Protein AF-A0A076KXW7-F1 (afdb_monomer_lite)

Foldseek 3Di:
DQKDWDFDQQRKIFIARNVVVVVVVVPPPDDDDDDDDPDPDDPPDDPPPDDDPGPDMDDDDRGGWDDWDDDPFWIWTDDDVRDIDIDGRVCVVVVVVVVVVVVVVVVVVVVVVVVVVVVVVVPDDDDDPPPPPPDPPDDD

InterPro domains:
  IPR015943 WD40/YVTN repeat-like-containing domain superfamily [G3DSA:2.130.10.10] (1-127)
  IPR036322 WD40-repeat-containing domain superfamily [SSF50978] (3-90)

pLDDT: mean 71.23, std 20.47, range [31.62, 96.19]

Radius of gyration: 29.17 Å; chains: 1; bounding box: 44×39×100 Å

Sequence (140 aa):
DPWLVSASGDGKLAMMDVRKLLKSSSTAKCDRVIENSFQWQHPTLATLENVEPPQRMLHGFFKNLYSVDIGAERIVCGGEEGIVRIWDFTQALEVERRVQASRNIRLENRLRRKKGQGAIGNKGKQVNPCSIVAKNCEAD

Organism: NCBI:txid1358839

Secondary structure (DSSP, 8-state):
--EEEEE-TTS-EEEEEHHHHHHHHHT--------S--------SSSTT--PPPSEEE---SS-EEEEEE-SSEEEEEETTS-EEEEE-TTHHHHHHHHHHHHHHHHHHHHHHHHHHHHHHTS-----TTSSSSSSSS--

Structure (mmCIF, N/CA/C/O backbone):
data_AF-A0A076KXW7-F1
#
_entry.id   AF-A0A076KXW7-F1
#
loop_
_atom_site.group_PDB
_atom_site.id
_atom_site.type_symbol
_atom_site.label_atom_id
_atom_site.label_alt_id
_atom_site.label_comp_id
_atom_site.label_asym_id
_atom_site.label_entity_id
_atom_site.label_seq_id
_atom_site.pdbx_PDB_ins_code
_atom_site.Cartn_x
_atom_site.Cartn_y
_atom_site.Cartn_z
_atom_site.occupancy
_atom_site.B_iso_or_equiv
_atom_site.auth_seq_id
_atom_site.auth_comp_id
_atom_site.auth_asym_id
_atom_site.auth_atom_id
_atom_site.pdbx_PDB_model_num
ATOM 1 N N . ASP A 1 1 ? -14.784 -2.696 -11.163 1.00 63.66 1 ASP A N 1
ATOM 2 C CA . ASP A 1 1 ? -14.319 -2.471 -9.778 1.00 63.66 1 ASP A CA 1
ATOM 3 C C . ASP A 1 1 ? -14.215 -0.986 -9.455 1.00 63.66 1 ASP A C 1
ATOM 5 O O . ASP A 1 1 ? -13.739 -0.241 -10.299 1.00 63.66 1 ASP A O 1
ATOM 9 N N . PRO A 1 2 ? -14.700 -0.519 -8.289 1.00 82.31 2 PRO A N 1
ATOM 10 C CA . PRO A 1 2 ? -14.815 0.907 -7.959 1.00 82.31 2 PRO A CA 1
ATOM 11 C C . PRO A 1 2 ? -13.548 1.507 -7.322 1.00 82.31 2 PRO A C 1
ATOM 13 O O . PRO A 1 2 ? -13.634 2.506 -6.613 1.00 82.31 2 PRO A O 1
ATOM 16 N N . TRP A 1 3 ? -12.383 0.896 -7.524 1.00 85.31 3 TRP A N 1
ATOM 17 C CA . TRP A 1 3 ? -11.127 1.332 -6.918 1.00 85.31 3 TRP A CA 1
ATOM 18 C C . TRP A 1 3 ? -10.266 2.069 -7.936 1.00 85.31 3 TRP A C 1
ATOM 20 O O . TRP A 1 3 ? -10.063 1.587 -9.046 1.00 85.31 3 TRP A O 1
ATOM 30 N N . LEU A 1 4 ? -9.748 3.226 -7.537 1.00 84.81 4 LEU A N 1
ATOM 31 C CA . LEU A 1 4 ? -8.765 3.998 -8.284 1.00 84.81 4 LEU A CA 1
ATOM 32 C C . LEU A 1 4 ? -7.430 3.943 -7.544 1.00 84.81 4 LEU A C 1
ATOM 34 O O . LEU A 1 4 ? -7.378 4.164 -6.330 1.00 84.81 4 LEU A O 1
ATOM 38 N N . VAL A 1 5 ? -6.359 3.681 -8.289 1.00 87.56 5 VAL A N 1
ATOM 39 C CA . VAL A 1 5 ? -4.983 3.782 -7.803 1.00 87.56 5 VAL A CA 1
ATOM 40 C C . VAL A 1 5 ? -4.257 4.823 -8.639 1.00 87.56 5 VAL A C 1
ATOM 42 O O . VAL A 1 5 ? -4.282 4.757 -9.865 1.00 87.56 5 VAL A O 1
ATOM 45 N N . SER A 1 6 ? -3.615 5.781 -7.979 1.00 86.00 6 SER A N 1
ATOM 46 C CA . SER A 1 6 ? -2.744 6.756 -8.630 1.00 86.00 6 SER A CA 1
ATOM 47 C C . SER A 1 6 ? -1.335 6.677 -8.060 1.00 86.00 6 SER A C 1
ATOM 49 O O . SER A 1 6 ? -1.135 6.500 -6.856 1.00 86.00 6 SER A O 1
ATOM 51 N N . ALA A 1 7 ? -0.357 6.800 -8.951 1.00 85.31 7 ALA A N 1
ATOM 52 C CA . ALA A 1 7 ? 1.052 6.919 -8.617 1.00 85.31 7 ALA A CA 1
ATOM 53 C C . ALA A 1 7 ? 1.499 8.362 -8.853 1.00 85.31 7 ALA A C 1
ATOM 55 O O . ALA A 1 7 ? 1.080 9.001 -9.819 1.00 85.31 7 ALA A O 1
ATOM 56 N N . SER A 1 8 ? 2.344 8.866 -7.965 1.00 79.69 8 SER A N 1
ATOM 57 C CA . SER A 1 8 ? 2.894 10.211 -8.040 1.00 79.69 8 SER A CA 1
ATOM 58 C C . SER A 1 8 ? 4.410 10.160 -8.215 1.00 79.69 8 SER A C 1
ATOM 60 O O . SER A 1 8 ? 5.087 9.236 -7.752 1.00 79.69 8 SER A O 1
ATOM 62 N N . GLY A 1 9 ? 4.950 11.178 -8.889 1.00 76.56 9 GLY A N 1
ATOM 63 C CA . GLY A 1 9 ? 6.388 11.338 -9.098 1.00 76.56 9 GLY A CA 1
ATOM 64 C C . GLY A 1 9 ? 7.175 11.482 -7.795 1.00 76.56 9 GLY A C 1
ATOM 65 O O . GLY A 1 9 ? 8.364 11.235 -7.791 1.00 76.56 9 GLY A O 1
ATOM 66 N N . ASP A 1 10 ? 6.535 11.790 -6.667 1.00 78.81 10 ASP A N 1
ATOM 67 C CA . ASP A 1 10 ? 7.178 11.815 -5.344 1.00 78.81 10 ASP A CA 1
ATOM 68 C C . ASP A 1 10 ? 7.307 10.427 -4.680 1.00 78.81 10 ASP A C 1
ATOM 70 O O . ASP A 1 10 ? 7.634 10.334 -3.497 1.00 78.81 10 ASP A O 1
ATOM 74 N N . GLY A 1 11 ? 7.019 9.347 -5.413 1.00 79.19 11 GLY A N 1
ATOM 75 C CA . GLY A 1 11 ? 7.102 7.976 -4.907 1.00 79.19 11 GLY A CA 1
ATOM 76 C C . GLY A 1 11 ? 5.899 7.546 -4.067 1.00 79.19 11 GLY A C 1
ATOM 77 O O . GLY A 1 11 ? 5.896 6.456 -3.490 1.00 79.19 11 GLY A O 1
ATOM 78 N N . LYS A 1 12 ? 4.851 8.375 -3.987 1.00 83.75 12 LYS A N 1
ATOM 79 C CA . LYS A 1 12 ? 3.628 8.037 -3.255 1.00 83.75 12 LYS A CA 1
ATOM 80 C C . LYS A 1 12 ? 2.617 7.323 -4.143 1.00 83.75 12 LYS A C 1
ATOM 82 O O . LYS A 1 12 ? 2.433 7.655 -5.314 1.00 83.75 12 LYS A O 1
ATOM 87 N N . LEU A 1 13 ? 1.914 6.374 -3.533 1.00 87.50 13 LEU A N 1
ATOM 88 C CA . LEU A 1 13 ? 0.762 5.688 -4.108 1.00 87.50 13 LEU A CA 1
ATOM 89 C C . LEU A 1 13 ? -0.478 5.975 -3.272 1.00 87.50 13 LEU A C 1
ATOM 91 O O . LEU A 1 13 ? -0.466 5.799 -2.051 1.00 87.50 13 LEU A O 1
ATOM 95 N N . ALA A 1 14 ? -1.550 6.387 -3.938 1.00 87.44 14 ALA A N 1
ATOM 96 C CA . ALA A 1 14 ? -2.834 6.665 -3.318 1.00 87.44 14 ALA A CA 1
ATOM 97 C C . ALA A 1 14 ? -3.903 5.702 -3.840 1.00 87.44 14 ALA A C 1
ATOM 99 O O . ALA A 1 14 ? -3.993 5.449 -5.040 1.00 87.44 14 ALA A O 1
ATOM 100 N N . MET A 1 15 ? -4.725 5.184 -2.926 1.00 87.75 15 MET A N 1
ATOM 101 C CA . MET A 1 15 ? -5.862 4.317 -3.235 1.00 87.75 15 MET A CA 1
ATOM 102 C C . MET A 1 15 ? -7.164 4.967 -2.768 1.00 87.75 15 MET A C 1
ATOM 104 O O . MET A 1 15 ? -7.265 5.457 -1.636 1.00 87.75 15 MET A O 1
ATOM 108 N N . MET A 1 16 ? -8.162 4.972 -3.650 1.00 85.88 16 MET A N 1
ATOM 109 C CA . MET A 1 16 ? -9.432 5.675 -3.467 1.00 85.88 16 MET A CA 1
ATOM 110 C C . MET A 1 16 ? -10.604 4.794 -3.923 1.00 85.88 16 MET A C 1
ATOM 112 O O . MET A 1 16 ? -10.530 4.154 -4.968 1.00 85.88 16 MET A O 1
ATOM 116 N N . ASP A 1 17 ? -11.704 4.775 -3.163 1.00 86.38 17 ASP A N 1
ATOM 117 C CA . ASP A 1 17 ? -12.980 4.202 -3.623 1.00 86.38 17 ASP A CA 1
ATOM 118 C C . ASP A 1 17 ? -13.769 5.290 -4.359 1.00 86.38 17 ASP A C 1
ATOM 120 O O . ASP A 1 17 ? -14.255 6.243 -3.742 1.00 86.38 17 ASP A O 1
ATOM 124 N N . VAL A 1 18 ? -13.918 5.131 -5.674 1.00 82.25 18 VAL A N 1
ATOM 125 C CA . VAL A 1 18 ? -14.587 6.077 -6.580 1.00 82.25 18 VAL A CA 1
ATOM 126 C C . VAL A 1 18 ? -16.037 6.322 -6.158 1.00 82.25 18 VAL A C 1
ATOM 128 O O . VAL A 1 18 ? -16.571 7.412 -6.349 1.00 82.25 18 VAL A O 1
ATOM 131 N N . ARG A 1 19 ? -16.691 5.355 -5.503 1.00 83.25 19 ARG A N 1
ATOM 132 C CA . ARG A 1 19 ? -18.074 5.527 -5.029 1.00 83.25 19 ARG A CA 1
ATOM 133 C C . ARG A 1 19 ? -18.182 6.569 -3.925 1.00 83.25 19 ARG A C 1
ATOM 135 O O . ARG A 1 19 ? -19.237 7.183 -3.799 1.00 83.25 19 ARG A O 1
ATOM 142 N N . LYS A 1 20 ? -17.141 6.753 -3.105 1.00 75.81 20 LYS A N 1
ATOM 143 C CA . LYS A 1 20 ? -17.154 7.792 -2.062 1.00 75.81 20 LYS A CA 1
ATOM 144 C C . LYS A 1 20 ? -17.041 9.184 -2.683 1.00 75.81 20 LYS A C 1
ATOM 146 O O . LYS A 1 20 ? -17.815 10.062 -2.314 1.00 75.81 20 LYS A O 1
ATOM 151 N N . LEU A 1 21 ? -16.241 9.301 -3.743 1.00 70.00 21 LEU A N 1
ATOM 152 C CA . LEU A 1 21 ? -16.109 10.523 -4.533 1.00 70.00 21 LEU A CA 1
ATOM 153 C C . LEU A 1 21 ? -17.405 10.899 -5.279 1.00 70.00 21 LEU A C 1
ATOM 155 O O . LEU A 1 21 ? -17.783 12.063 -5.323 1.00 70.00 21 LEU A O 1
ATOM 159 N N . LEU A 1 22 ? -18.131 9.921 -5.829 1.00 73.12 22 LEU A N 1
ATOM 160 C CA . LEU A 1 22 ? -19.404 10.179 -6.526 1.00 73.12 22 LEU A CA 1
ATOM 161 C C . LEU A 1 22 ? -20.564 10.505 -5.568 1.00 73.12 22 LEU A C 1
ATOM 163 O O . LEU A 1 22 ? -21.528 11.170 -5.943 1.00 73.12 22 LEU A O 1
ATOM 167 N N . LYS A 1 23 ? -20.497 10.038 -4.316 1.00 67.00 23 LYS A N 1
ATOM 168 C CA . LYS A 1 23 ? -21.507 10.360 -3.299 1.00 67.00 23 LYS A CA 1
ATOM 169 C C . LYS A 1 23 ? -21.364 11.793 -2.798 1.00 67.00 23 LYS A C 1
ATOM 171 O O . LYS A 1 23 ? -22.389 12.451 -2.626 1.00 67.00 23 LYS A O 1
ATOM 176 N N . SER A 1 24 ? -20.136 12.287 -2.625 1.00 57.53 24 SER A N 1
ATOM 177 C CA . SER A 1 24 ? -19.889 13.666 -2.188 1.00 57.53 24 SER A CA 1
ATOM 178 C C . SER A 1 24 ? -20.328 14.700 -3.233 1.00 57.53 24 SER A C 1
ATOM 180 O O . SER A 1 24 ? -20.842 15.753 -2.855 1.00 57.53 24 SER A O 1
ATOM 182 N N . SER A 1 25 ? -20.252 14.378 -4.532 1.00 55.50 25 SER A N 1
ATOM 183 C CA . SER A 1 25 ? -20.751 15.261 -5.599 1.00 55.50 25 SER A CA 1
ATOM 184 C C . SER A 1 25 ? -22.283 15.316 -5.691 1.00 55.50 25 SER A C 1
ATOM 186 O O . SER A 1 25 ? -22.829 16.334 -6.100 1.00 55.50 25 SER A O 1
ATOM 188 N N . SER A 1 26 ? -22.998 14.255 -5.293 1.00 52.84 26 SER A N 1
ATOM 189 C CA . SER A 1 26 ? -24.470 14.180 -5.401 1.00 52.84 26 SER A CA 1
ATOM 190 C C . SER A 1 26 ? -25.230 14.968 -4.326 1.00 52.84 26 SER A C 1
ATOM 192 O O . SER A 1 26 ? -26.393 15.322 -4.511 1.00 52.84 26 SER A O 1
ATOM 194 N N . THR A 1 27 ? -24.578 15.270 -3.202 1.00 47.91 27 THR A N 1
ATOM 195 C CA . THR A 1 27 ? -25.138 16.111 -2.133 1.00 47.91 27 THR A CA 1
ATOM 196 C C . THR A 1 27 ? -24.888 17.604 -2.346 1.00 47.91 27 THR A C 1
ATOM 198 O O . THR A 1 27 ? -25.436 18.421 -1.606 1.00 47.91 27 THR A O 1
ATOM 201 N N . ALA A 1 28 ? -24.119 17.982 -3.371 1.00 49.31 28 ALA A N 1
ATOM 202 C CA . ALA A 1 28 ? -23.981 19.370 -3.789 1.00 49.31 28 ALA A CA 1
ATOM 203 C C . ALA A 1 28 ? -25.206 19.775 -4.628 1.00 49.31 28 ALA A C 1
ATOM 205 O O . ALA A 1 28 ? -25.188 19.741 -5.856 1.00 49.31 28 ALA A O 1
ATOM 206 N N . LYS A 1 29 ? -26.306 20.150 -3.959 1.00 44.16 29 LYS A N 1
ATOM 207 C CA . LYS A 1 29 ? -27.380 20.922 -4.598 1.00 44.16 29 LYS A CA 1
ATOM 208 C C . LYS A 1 29 ? -26.827 22.294 -4.980 1.00 44.16 29 LYS A C 1
ATOM 210 O O . LYS A 1 29 ? -26.896 23.234 -4.195 1.00 44.16 29 LYS A O 1
ATOM 215 N N . CYS A 1 30 ? -26.302 22.392 -6.191 1.00 36.38 30 CYS A N 1
ATOM 216 C CA . CYS A 1 30 ? -26.075 23.653 -6.874 1.00 36.38 30 CYS A CA 1
ATOM 217 C C . CYS A 1 30 ? -26.991 23.660 -8.095 1.00 36.38 30 CYS A C 1
ATOM 219 O O . CYS A 1 30 ? -26.745 22.979 -9.086 1.00 36.38 30 CYS A O 1
ATOM 221 N N . ASP A 1 31 ? -28.081 24.400 -7.957 1.00 39.50 31 ASP A N 1
ATOM 222 C CA . ASP A 1 31 ? -29.042 24.741 -8.993 1.00 39.50 31 ASP A CA 1
ATOM 223 C C . ASP A 1 31 ? -28.342 25.514 -10.119 1.00 39.50 31 ASP A C 1
ATOM 225 O O . ASP A 1 31 ? -28.126 26.719 -9.999 1.00 39.50 31 ASP A O 1
ATOM 229 N N . ARG A 1 32 ? -27.910 24.827 -11.184 1.00 39.47 32 ARG A N 1
ATOM 230 C CA . ARG A 1 32 ? -27.557 25.463 -12.460 1.00 39.47 32 ARG A CA 1
ATOM 231 C C . ARG A 1 32 ? -27.955 24.573 -13.627 1.00 39.47 32 ARG A C 1
ATOM 233 O O . ARG A 1 32 ? -27.340 23.545 -13.896 1.00 39.47 32 ARG A O 1
ATOM 240 N N . VAL A 1 33 ? -28.998 25.030 -14.312 1.00 42.78 33 VAL A N 1
ATOM 241 C CA . VAL A 1 33 ? -29.366 24.679 -15.684 1.00 42.78 33 VAL A CA 1
ATOM 242 C C . VAL A 1 33 ? -28.113 24.706 -16.562 1.00 42.78 33 VAL A C 1
ATOM 244 O O . VAL A 1 33 ? -27.437 25.730 -16.637 1.00 42.78 33 VAL A O 1
ATOM 247 N N . ILE A 1 34 ? -27.808 23.591 -17.224 1.00 42.56 34 ILE A N 1
ATOM 248 C CA . ILE A 1 34 ? -26.836 23.551 -18.318 1.00 42.56 34 ILE A CA 1
ATOM 249 C C . ILE A 1 34 ? -27.587 23.059 -19.549 1.00 42.56 34 ILE A C 1
ATOM 251 O O . ILE A 1 34 ? -27.893 21.875 -19.682 1.00 42.56 34 ILE A O 1
ATOM 255 N N . GLU A 1 35 ? -27.920 24.006 -20.426 1.00 35.84 35 GLU A N 1
ATOM 256 C CA . GLU A 1 35 ? -28.263 23.714 -21.811 1.00 35.84 35 GLU A CA 1
ATOM 257 C C . GLU A 1 35 ? -27.057 23.091 -22.524 1.00 35.84 35 GLU A C 1
ATOM 259 O O . GLU A 1 35 ? -25.900 23.450 -22.291 1.00 35.84 35 GLU A O 1
ATOM 264 N N . ASN A 1 36 ? -27.365 22.131 -23.395 1.00 39.75 36 ASN A N 1
ATOM 265 C CA . ASN A 1 36 ? -26.438 21.365 -24.216 1.00 39.75 36 ASN A CA 1
ATOM 266 C C . ASN A 1 36 ? -25.336 22.222 -24.855 1.00 39.75 36 ASN A C 1
ATOM 268 O O . ASN A 1 36 ? -25.578 22.950 -25.814 1.00 39.75 36 ASN A O 1
ATOM 272 N N . SER A 1 37 ? -24.091 22.005 -24.438 1.00 34.97 37 SER A N 1
ATOM 273 C CA . SER A 1 37 ? -22.943 22.105 -25.340 1.00 34.97 37 SER A CA 1
ATOM 274 C C . SER A 1 37 ? -21.782 21.273 -24.799 1.00 34.97 37 SER A C 1
ATOM 276 O O . SER A 1 37 ? -21.342 21.421 -23.662 1.00 34.97 37 SER A O 1
ATOM 278 N N . PHE A 1 38 ? -21.310 20.345 -25.632 1.00 40.09 38 PHE A N 1
ATOM 279 C CA . PHE A 1 38 ? -20.111 19.544 -25.412 1.00 40.09 38 PHE A CA 1
ATOM 280 C C . PHE A 1 38 ? -18.877 20.449 -25.451 1.00 40.09 38 PHE A C 1
ATOM 282 O O . PHE A 1 38 ? -18.175 20.523 -26.457 1.00 40.09 38 PHE A O 1
ATOM 289 N N . GLN A 1 39 ? -18.610 21.150 -24.357 1.00 31.97 39 GLN A N 1
ATOM 290 C CA . GLN A 1 39 ? -17.379 21.896 -24.186 1.00 31.97 39 GLN A CA 1
ATOM 291 C C . GLN A 1 39 ? -16.832 21.597 -22.799 1.00 31.97 39 GLN A C 1
ATOM 293 O O . GLN A 1 39 ? -17.366 22.044 -21.787 1.00 31.97 39 GLN A O 1
ATOM 298 N N . TRP A 1 40 ? -15.770 20.794 -22.765 1.00 36.62 40 TRP A N 1
ATOM 299 C CA . TRP A 1 40 ? -14.958 20.554 -21.580 1.00 36.62 40 TRP A CA 1
ATOM 300 C C . TRP A 1 40 ? -14.314 21.879 -21.155 1.00 36.62 40 TRP A C 1
ATOM 302 O O . TRP A 1 40 ? -13.190 22.196 -21.535 1.00 36.62 40 TRP A O 1
ATOM 312 N N . GLN A 1 41 ? -15.063 22.701 -20.423 1.00 31.98 41 GLN A N 1
ATOM 313 C CA . GLN A 1 41 ? -14.539 23.895 -19.784 1.00 31.98 41 GLN A CA 1
ATOM 314 C C . GLN A 1 41 ? -13.766 23.462 -18.540 1.00 31.98 41 GLN A C 1
ATOM 316 O O . GLN A 1 41 ? -14.247 22.694 -17.707 1.00 31.98 41 GLN A O 1
ATOM 321 N N . HIS A 1 42 ? -12.524 23.926 -18.476 1.00 31.62 42 HIS A N 1
ATOM 322 C CA . HIS A 1 42 ? -11.562 23.646 -17.424 1.00 31.62 42 HIS A CA 1
ATOM 323 C C . HIS A 1 42 ? -12.169 23.862 -16.023 1.00 31.62 42 HIS A C 1
ATOM 325 O O . HIS A 1 42 ? -12.590 24.979 -15.718 1.00 31.62 42 HIS A O 1
ATOM 331 N N . PRO A 1 43 ? -12.142 22.858 -15.123 1.00 40.25 43 PRO A N 1
ATOM 332 C CA . PRO A 1 43 ? -12.492 23.029 -13.716 1.00 40.25 43 PRO A CA 1
ATOM 333 C C . PRO A 1 43 ? -11.303 23.648 -12.968 1.00 40.25 43 PRO A C 1
ATOM 335 O O . PRO A 1 43 ? -10.798 23.118 -11.983 1.00 40.25 43 PRO A O 1
ATOM 338 N N . THR A 1 44 ? -10.780 24.759 -13.470 1.00 41.81 44 THR A N 1
ATOM 339 C CA . THR A 1 44 ? -9.741 25.523 -12.791 1.00 41.81 44 THR A CA 1
ATOM 340 C C . THR A 1 44 ? -10.438 26.536 -11.897 1.00 41.81 44 THR A C 1
ATOM 342 O O . THR A 1 44 ? -11.025 27.481 -12.412 1.00 41.81 44 THR A O 1
ATOM 345 N N . LEU A 1 45 ? -10.339 26.325 -10.578 1.00 38.25 45 LEU A N 1
ATOM 346 C CA . LEU A 1 45 ? -10.454 27.304 -9.474 1.00 38.25 45 LEU A CA 1
ATOM 347 C C . LEU A 1 45 ? -11.562 27.076 -8.427 1.00 38.25 45 LEU A C 1
ATOM 349 O O . LEU A 1 45 ? -11.482 27.697 -7.375 1.00 38.25 45 LEU A O 1
ATOM 353 N N . ALA A 1 46 ? -12.524 26.164 -8.610 1.00 39.28 46 ALA A N 1
ATOM 354 C CA . ALA A 1 46 ? -13.611 25.977 -7.625 1.00 39.28 46 ALA A CA 1
ATOM 355 C C . ALA A 1 46 ? -13.482 24.743 -6.703 1.00 39.28 46 ALA A C 1
ATOM 357 O O . ALA A 1 46 ? -14.316 24.557 -5.822 1.00 39.28 46 ALA A O 1
ATOM 358 N N . THR A 1 47 ? -12.477 23.879 -6.887 1.00 45.16 47 THR A N 1
ATOM 359 C CA . THR A 1 47 ? -12.493 22.517 -6.298 1.00 45.16 47 THR A CA 1
ATOM 360 C C . THR A 1 47 ? -11.336 22.184 -5.354 1.00 45.16 47 THR A C 1
ATOM 362 O O . THR A 1 47 ? -11.283 21.069 -4.842 1.00 45.16 47 THR A O 1
ATOM 365 N N . LEU A 1 48 ? -10.411 23.113 -5.090 1.00 46.03 48 LEU A N 1
ATOM 366 C CA . LEU A 1 48 ? -9.208 22.816 -4.296 1.00 46.03 48 LEU A CA 1
ATOM 367 C C . LEU A 1 48 ? -9.453 22.674 -2.783 1.00 46.03 48 LEU A C 1
ATOM 369 O O . LEU A 1 48 ? -8.626 22.074 -2.106 1.00 46.03 48 LEU A O 1
ATOM 373 N N . GLU A 1 49 ? -10.574 23.164 -2.244 1.00 46.69 49 GLU A N 1
ATOM 374 C CA . GLU A 1 49 ? -10.795 23.191 -0.785 1.00 46.69 49 GLU A CA 1
ATOM 375 C C . GLU A 1 49 ? -11.562 21.984 -0.215 1.00 46.69 49 GLU A C 1
ATOM 377 O O . GLU A 1 49 ? -11.615 21.817 0.999 1.00 46.69 49 GLU A O 1
ATOM 382 N N . ASN A 1 50 ? -12.118 21.103 -1.053 1.00 50.94 50 ASN A N 1
ATOM 383 C CA . ASN A 1 50 ? -12.922 19.951 -0.606 1.00 50.94 50 ASN A CA 1
ATOM 384 C C . ASN A 1 50 ? -12.501 18.634 -1.276 1.00 50.94 50 ASN A C 1
ATOM 386 O O . ASN A 1 50 ? -13.330 17.804 -1.652 1.00 50.94 50 ASN A O 1
ATOM 390 N N . VAL A 1 51 ? -11.195 18.433 -1.453 1.00 57.47 51 VAL A N 1
ATOM 391 C CA . VAL A 1 51 ? -10.677 17.163 -1.973 1.00 57.47 51 VAL A CA 1
ATOM 392 C C . VAL A 1 51 ? -10.680 16.131 -0.841 1.00 57.47 51 VAL A C 1
ATOM 394 O O . VAL A 1 51 ? -9.959 16.285 0.145 1.00 57.47 51 VAL A O 1
ATOM 397 N N . GLU A 1 52 ? -11.504 15.081 -0.967 1.00 61.81 52 GLU A N 1
ATOM 398 C CA . GLU A 1 52 ? -11.495 13.943 -0.037 1.00 61.81 52 GLU A CA 1
ATOM 399 C C . GLU A 1 52 ? -10.078 13.343 -0.012 1.00 61.81 52 GLU A C 1
ATOM 401 O O . GLU A 1 52 ? -9.553 12.972 -1.069 1.00 61.8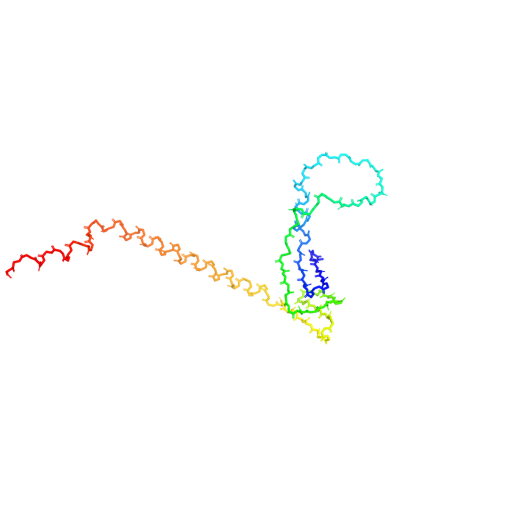1 52 GLU A O 1
ATOM 406 N N . PRO A 1 53 ? -9.425 13.260 1.162 1.00 69.38 53 PRO A N 1
ATOM 407 C CA . PRO A 1 53 ? -8.077 12.727 1.241 1.00 69.38 53 PRO A CA 1
ATOM 408 C C . PRO A 1 53 ? -8.060 11.255 0.803 1.00 69.38 53 PRO A C 1
ATOM 410 O O . PRO A 1 53 ? -9.047 10.534 0.990 1.00 69.38 53 PRO A O 1
ATOM 413 N N . PRO A 1 54 ? -6.938 10.772 0.242 1.00 72.44 54 PRO A N 1
ATOM 414 C CA . PRO A 1 54 ? -6.826 9.387 -0.189 1.00 72.44 54 PRO A CA 1
ATOM 415 C C . PRO A 1 54 ? -7.132 8.441 0.972 1.00 72.44 54 PRO A C 1
ATOM 417 O O . PRO A 1 54 ? -6.596 8.584 2.071 1.00 72.44 54 PRO A O 1
ATOM 420 N N . GLN A 1 55 ? -7.983 7.447 0.719 1.00 81.12 55 GLN A N 1
ATOM 421 C CA . GLN A 1 55 ? -8.438 6.516 1.758 1.00 81.12 55 GLN A CA 1
ATOM 422 C C . GLN A 1 55 ? -7.289 5.672 2.300 1.00 81.12 55 GLN A C 1
ATOM 424 O O . GLN A 1 55 ? -7.320 5.231 3.450 1.00 81.12 55 GLN A O 1
ATOM 429 N N . ARG A 1 56 ? -6.261 5.457 1.474 1.00 81.88 56 ARG A N 1
ATOM 430 C CA . ARG A 1 56 ? -5.011 4.850 1.904 1.00 81.88 56 ARG A CA 1
ATOM 431 C C . ARG A 1 56 ? -3.842 5.400 1.106 1.00 81.88 56 ARG A C 1
ATOM 433 O O . ARG A 1 56 ? -3.918 5.493 -0.117 1.00 81.88 56 ARG A O 1
ATOM 440 N N . MET A 1 57 ? -2.752 5.697 1.805 1.00 83.81 57 MET A N 1
ATOM 441 C CA . MET A 1 57 ? -1.454 5.944 1.184 1.00 83.81 57 MET A CA 1
ATOM 442 C C . MET A 1 57 ? -0.558 4.726 1.382 1.00 83.81 57 MET A C 1
ATOM 444 O O . MET A 1 57 ? -0.415 4.235 2.504 1.00 83.81 57 MET A O 1
ATOM 448 N N . LEU A 1 58 ? 0.041 4.245 0.299 1.00 82.81 58 LEU A N 1
ATOM 449 C CA . LEU A 1 58 ? 1.061 3.205 0.327 1.00 82.81 58 LEU A CA 1
ATOM 450 C C . LEU A 1 58 ? 2.420 3.889 0.186 1.00 82.81 58 LEU A C 1
ATOM 452 O O . LEU A 1 58 ? 2.734 4.476 -0.849 1.00 82.81 58 LEU A O 1
ATOM 456 N N . HIS A 1 59 ? 3.200 3.853 1.261 1.00 79.31 59 HIS A N 1
ATOM 457 C CA . HIS A 1 59 ? 4.539 4.428 1.322 1.00 79.31 59 HIS A CA 1
ATOM 458 C C . HIS A 1 59 ? 5.594 3.330 1.178 1.00 79.31 59 HIS A C 1
ATOM 460 O O . HIS A 1 59 ? 5.370 2.184 1.568 1.00 79.31 59 HIS A O 1
ATOM 466 N N . GLY A 1 60 ? 6.774 3.680 0.676 1.00 74.12 60 GLY A N 1
ATOM 467 C CA . GLY A 1 60 ? 7.894 2.741 0.599 1.00 74.12 60 GLY A CA 1
ATOM 468 C C . GLY A 1 60 ? 8.886 3.033 -0.516 1.00 74.12 60 GLY A C 1
ATOM 469 O O . GLY A 1 60 ? 9.994 2.519 -0.444 1.00 74.12 60 GLY A O 1
ATOM 470 N N . PHE A 1 61 ? 8.512 3.854 -1.500 1.00 74.25 61 PHE A N 1
ATOM 471 C CA . PHE A 1 61 ? 9.440 4.407 -2.484 1.00 74.25 61 PHE A CA 1
ATOM 472 C C . PHE A 1 61 ? 9.885 5.797 -2.045 1.00 74.25 61 PHE A C 1
ATOM 474 O O . PHE A 1 61 ? 9.083 6.584 -1.540 1.00 74.25 61 PHE A O 1
ATOM 481 N N . PHE A 1 62 ? 11.163 6.081 -2.254 1.00 74.94 62 PHE A N 1
ATOM 482 C CA . PHE A 1 62 ? 11.783 7.381 -2.019 1.00 74.94 62 PHE A CA 1
ATOM 483 C C . PHE A 1 62 ? 12.024 8.141 -3.329 1.00 74.94 62 PHE A C 1
ATOM 485 O O . PHE A 1 62 ? 12.450 9.294 -3.301 1.00 74.94 62 PHE A O 1
ATOM 492 N N . LYS A 1 63 ? 11.762 7.490 -4.469 1.00 81.81 63 LYS A N 1
ATOM 493 C CA . LYS A 1 63 ? 11.927 8.023 -5.822 1.00 81.81 63 LYS A CA 1
ATOM 494 C C . LYS A 1 63 ? 10.682 7.817 -6.682 1.00 81.81 63 LYS A C 1
ATOM 496 O O . LYS A 1 63 ? 9.744 7.123 -6.288 1.00 81.81 63 LYS A O 1
ATOM 501 N N . ASN A 1 64 ? 10.721 8.385 -7.884 1.00 84.06 64 ASN A N 1
ATOM 502 C CA . ASN A 1 64 ? 9.628 8.405 -8.841 1.00 84.06 64 ASN A CA 1
ATOM 503 C C . ASN A 1 64 ? 9.118 6.999 -9.179 1.00 84.06 64 ASN A C 1
ATOM 505 O O . ASN A 1 64 ? 9.887 6.090 -9.504 1.00 84.06 64 ASN A O 1
ATOM 509 N N . LEU A 1 65 ? 7.795 6.852 -9.158 1.00 84.62 65 LEU A N 1
ATOM 510 C CA . LEU A 1 65 ? 7.094 5.681 -9.668 1.00 84.62 65 LEU A CA 1
ATOM 511 C C . LEU A 1 65 ? 6.734 5.893 -11.137 1.00 84.62 65 LEU A C 1
ATOM 513 O O . LEU A 1 65 ? 6.293 6.976 -11.516 1.00 84.62 65 LEU A O 1
ATOM 517 N N . TYR A 1 66 ? 6.901 4.853 -11.951 1.00 84.62 66 TYR A N 1
ATOM 518 C CA . TYR A 1 66 ? 6.614 4.912 -13.387 1.00 84.62 66 TYR A CA 1
ATOM 519 C C . TYR A 1 66 ? 5.397 4.085 -13.772 1.00 84.62 66 TYR A C 1
ATOM 521 O O . TYR A 1 66 ? 4.668 4.454 -14.689 1.00 84.62 66 TYR A O 1
ATOM 529 N N . SER A 1 67 ? 5.163 2.975 -13.073 1.00 87.12 67 SER A N 1
ATOM 530 C CA . SER A 1 67 ? 4.046 2.086 -13.357 1.00 87.12 67 SER A CA 1
ATOM 531 C C . SER A 1 67 ? 3.416 1.545 -12.083 1.00 87.12 67 SER A C 1
ATOM 533 O O . SER A 1 67 ? 4.077 1.306 -11.065 1.00 87.12 67 SER A O 1
ATOM 535 N N . VAL A 1 68 ? 2.104 1.347 -12.160 1.00 91.31 68 VAL A N 1
ATOM 536 C CA . VAL A 1 68 ? 1.304 0.690 -11.137 1.00 91.31 68 VAL A CA 1
ATOM 537 C C . VAL A 1 68 ? 0.253 -0.177 -11.814 1.00 91.31 68 VAL A C 1
ATOM 539 O O . VAL A 1 68 ? -0.331 0.231 -12.814 1.00 91.31 68 VAL A O 1
ATOM 542 N N . ASP A 1 69 ? 0.022 -1.356 -11.254 1.00 91.19 69 ASP A N 1
ATOM 543 C CA . ASP A 1 69 ? -1.075 -2.241 -11.620 1.00 91.19 69 ASP A CA 1
ATOM 544 C C . ASP A 1 69 ? -1.810 -2.717 -10.362 1.00 91.19 69 ASP A C 1
ATOM 546 O O . ASP A 1 69 ? -1.211 -2.882 -9.290 1.00 91.19 69 ASP A O 1
ATOM 550 N N . ILE A 1 70 ? -3.121 -2.915 -10.487 1.00 90.62 70 ILE A N 1
ATOM 551 C CA . ILE A 1 70 ? -3.983 -3.400 -9.412 1.00 90.62 70 ILE A CA 1
ATOM 552 C C . ILE A 1 70 ? -4.752 -4.631 -9.884 1.00 90.62 70 ILE A C 1
ATOM 554 O O . ILE A 1 70 ? -5.614 -4.569 -10.756 1.00 90.62 70 ILE A O 1
ATOM 558 N N . GLY A 1 71 ? -4.455 -5.758 -9.245 1.00 89.44 71 GLY A N 1
ATOM 559 C CA . GLY A 1 71 ? -5.230 -6.983 -9.353 1.00 89.44 71 GLY A CA 1
ATOM 560 C C . GLY A 1 71 ? -6.252 -7.118 -8.225 1.00 89.44 71 GLY A C 1
ATOM 561 O O . GLY A 1 71 ? -6.347 -6.281 -7.326 1.00 89.44 71 GLY A O 1
ATOM 562 N N . ALA A 1 72 ? -6.989 -8.230 -8.236 1.00 86.88 72 ALA A N 1
ATOM 563 C CA . ALA A 1 72 ? -8.028 -8.515 -7.244 1.00 86.88 72 ALA A CA 1
ATOM 564 C C . ALA A 1 72 ? -7.504 -8.580 -5.796 1.00 86.88 72 ALA A C 1
ATOM 566 O O . ALA A 1 72 ? -8.219 -8.205 -4.872 1.00 86.88 72 ALA A O 1
ATOM 567 N N . GLU A 1 73 ? -6.265 -9.042 -5.600 1.00 90.38 73 GLU A N 1
ATOM 568 C CA . GLU A 1 73 ? -5.688 -9.283 -4.266 1.00 90.38 73 GLU A CA 1
ATOM 569 C C . GLU A 1 73 ? -4.294 -8.668 -4.077 1.00 90.38 73 GLU A C 1
ATOM 571 O O . GLU A 1 73 ? -3.673 -8.831 -3.021 1.00 90.38 73 GLU A O 1
ATOM 576 N N . ARG A 1 74 ? -3.765 -7.999 -5.111 1.00 91.75 74 ARG A N 1
ATOM 577 C CA . ARG A 1 74 ? -2.400 -7.464 -5.109 1.00 91.75 74 ARG A CA 1
ATOM 578 C C . ARG A 1 74 ? -2.308 -6.130 -5.827 1.00 91.75 74 ARG A C 1
ATOM 580 O O . ARG A 1 74 ? -2.955 -5.927 -6.848 1.00 91.75 74 ARG A O 1
ATOM 587 N N . ILE A 1 75 ? -1.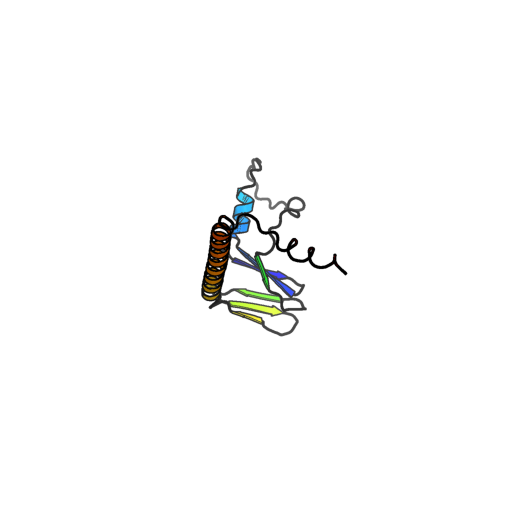453 -5.252 -5.314 1.00 91.88 75 ILE A N 1
ATOM 588 C CA . ILE A 1 75 ? -1.010 -4.042 -6.017 1.00 91.88 75 ILE A CA 1
ATOM 589 C C . ILE A 1 75 ? 0.474 -4.198 -6.314 1.00 91.88 75 ILE A C 1
ATOM 591 O O . ILE A 1 75 ? 1.250 -4.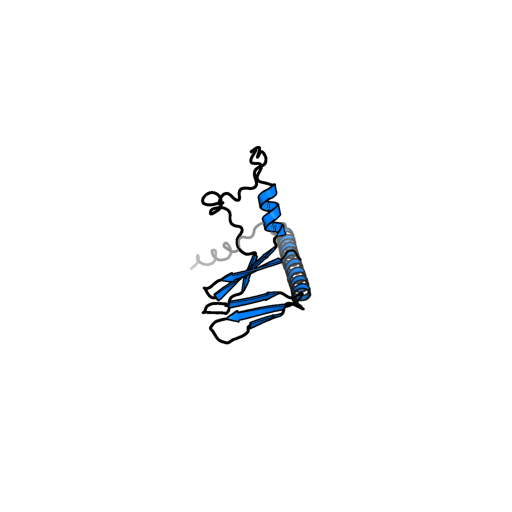542 -5.420 1.00 91.88 75 ILE A O 1
ATOM 595 N N . VAL A 1 76 ? 0.862 -3.932 -7.557 1.00 92.00 76 VAL A N 1
ATOM 596 C CA . VAL A 1 76 ? 2.246 -4.016 -8.025 1.00 92.00 76 VAL A CA 1
ATOM 597 C C . VAL A 1 76 ? 2.681 -2.646 -8.512 1.00 92.00 76 VAL A C 1
ATOM 599 O O . VAL A 1 76 ? 1.945 -1.978 -9.232 1.00 92.00 76 VAL A O 1
ATOM 602 N N . CYS A 1 77 ? 3.878 -2.214 -8.132 1.00 91.19 77 CYS A N 1
ATOM 603 C CA . CYS A 1 77 ? 4.435 -0.959 -8.619 1.00 91.19 77 CYS A CA 1
ATOM 604 C C . CYS A 1 77 ? 5.944 -1.037 -8.840 1.00 91.19 77 CYS A C 1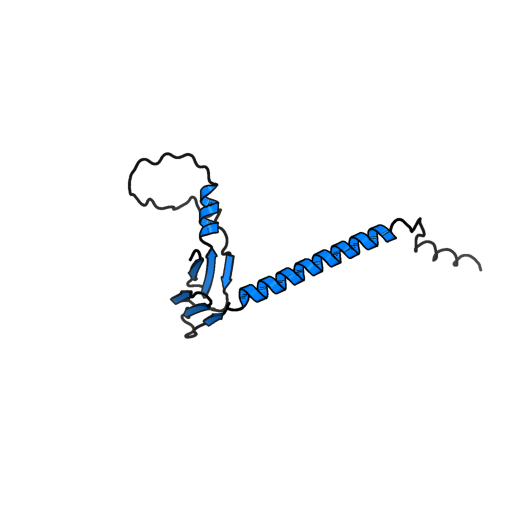
ATOM 606 O O . CYS A 1 77 ? 6.662 -1.755 -8.136 1.00 91.19 77 CYS A O 1
ATOM 608 N N . GLY A 1 78 ? 6.407 -0.273 -9.828 1.00 89.50 78 GLY A N 1
ATOM 609 C CA . GLY A 1 78 ? 7.809 -0.156 -10.210 1.00 89.50 78 GLY A CA 1
ATOM 610 C C . GLY A 1 78 ? 8.183 1.292 -10.520 1.00 89.50 78 GLY A C 1
ATOM 611 O O . GLY A 1 78 ? 7.355 2.097 -10.955 1.00 89.50 78 GLY A O 1
ATOM 612 N N . GLY A 1 79 ? 9.445 1.633 -10.273 1.00 86.50 79 GLY A N 1
ATOM 613 C CA . GLY A 1 79 ? 9.941 2.998 -10.415 1.00 86.50 79 GLY A CA 1
ATOM 614 C C . GLY A 1 79 ? 11.456 3.080 -10.548 1.00 86.50 79 GLY A C 1
ATOM 615 O O . GLY A 1 79 ? 12.136 2.083 -10.785 1.00 86.50 79 GLY A O 1
ATOM 616 N N . GLU A 1 80 ? 11.977 4.284 -10.353 1.00 87.44 80 GLU A N 1
ATOM 617 C CA . GLU A 1 80 ? 13.383 4.655 -10.562 1.00 87.44 80 GLU A CA 1
ATOM 618 C C . GLU A 1 80 ? 14.377 3.866 -9.692 1.00 87.44 80 GLU A C 1
ATOM 620 O O . GLU A 1 80 ? 15.547 3.735 -10.035 1.00 87.44 80 GLU A O 1
ATOM 625 N N . GLU A 1 81 ? 13.927 3.300 -8.570 1.00 85.19 81 GLU A N 1
ATOM 626 C CA . GLU A 1 81 ? 14.771 2.478 -7.690 1.00 85.19 81 GLU A CA 1
ATOM 627 C C . GLU A 1 81 ? 15.182 1.136 -8.323 1.00 85.19 81 GLU A C 1
ATOM 629 O O . GLU A 1 81 ? 15.993 0.422 -7.741 1.00 85.19 81 GLU A O 1
ATOM 634 N N . GLY A 1 82 ? 14.609 0.756 -9.474 1.00 86.81 82 GLY A N 1
ATOM 635 C CA . GLY A 1 82 ? 14.833 -0.560 -10.083 1.00 86.81 82 GLY A CA 1
ATOM 636 C C . GLY A 1 82 ? 14.223 -1.715 -9.277 1.00 86.81 82 GLY A C 1
ATOM 637 O O . GLY A 1 82 ? 14.511 -2.879 -9.540 1.00 86.81 82 GLY A O 1
ATOM 638 N N . ILE A 1 83 ? 13.379 -1.398 -8.290 1.00 89.50 83 ILE A N 1
ATOM 639 C CA . ILE A 1 83 ? 12.705 -2.351 -7.407 1.00 89.50 83 ILE A CA 1
ATOM 640 C C . ILE A 1 83 ? 11.227 -2.425 -7.788 1.00 89.50 83 ILE A C 1
ATOM 642 O O . ILE A 1 83 ? 10.567 -1.398 -7.962 1.00 89.50 83 ILE A O 1
ATOM 646 N N . VAL A 1 84 ? 10.697 -3.649 -7.842 1.00 90.75 84 VAL A N 1
ATOM 647 C CA . VAL A 1 84 ? 9.254 -3.906 -7.899 1.00 90.75 84 VAL A CA 1
ATOM 648 C C . VAL A 1 84 ? 8.762 -4.193 -6.488 1.00 90.75 84 VAL A C 1
ATOM 650 O O . VAL A 1 84 ? 9.261 -5.104 -5.827 1.00 90.75 84 VAL A O 1
ATOM 653 N N . ARG A 1 85 ? 7.779 -3.425 -6.016 1.00 88.38 85 ARG A N 1
ATOM 654 C CA . ARG A 1 85 ? 7.113 -3.700 -4.739 1.00 88.38 85 ARG A CA 1
ATOM 655 C C . ARG A 1 85 ? 5.731 -4.274 -4.995 1.00 88.38 85 ARG A C 1
ATOM 657 O O . ARG A 1 85 ? 5.010 -3.832 -5.887 1.00 88.38 85 ARG A O 1
ATOM 664 N N . ILE A 1 86 ? 5.385 -5.263 -4.180 1.00 91.69 86 ILE A N 1
ATOM 665 C CA . ILE A 1 86 ? 4.107 -5.960 -4.238 1.00 91.69 86 ILE A CA 1
ATOM 666 C C . ILE A 1 86 ? 3.454 -5.841 -2.870 1.00 91.69 86 ILE A C 1
ATOM 668 O O . ILE A 1 86 ? 4.047 -6.191 -1.849 1.00 91.69 86 ILE A O 1
ATOM 672 N N . TRP A 1 87 ? 2.221 -5.357 -2.867 1.00 90.69 87 TRP A N 1
ATOM 673 C CA . TRP A 1 87 ? 1.361 -5.334 -1.698 1.00 90.69 87 TRP A CA 1
ATOM 674 C C . TRP A 1 87 ? 0.355 -6.465 -1.829 1.00 90.69 87 TRP A C 1
ATOM 676 O O . TRP A 1 87 ? -0.530 -6.397 -2.678 1.00 90.69 87 TRP A O 1
ATOM 686 N N . ASP A 1 88 ? 0.503 -7.496 -1.001 1.00 91.06 88 ASP A N 1
ATOM 687 C CA . ASP A 1 88 ? -0.433 -8.617 -0.923 1.00 91.06 88 ASP A CA 1
ATOM 688 C C . ASP A 1 88 ? -1.480 -8.344 0.164 1.00 91.06 88 ASP A C 1
ATOM 690 O O . ASP A 1 88 ? -1.145 -8.076 1.322 1.00 91.06 88 ASP A O 1
ATOM 694 N N . PHE A 1 89 ? -2.753 -8.382 -0.224 1.00 88.81 89 PHE A N 1
ATOM 695 C CA . PHE A 1 89 ? -3.886 -8.204 0.676 1.00 88.81 89 PHE A CA 1
ATOM 696 C C . PHE A 1 89 ? -4.904 -9.348 0.584 1.00 88.81 89 PHE A C 1
ATOM 698 O O . PHE A 1 89 ? -6.041 -9.184 1.025 1.00 88.81 89 PHE A O 1
ATOM 705 N N . THR A 1 90 ? -4.482 -10.526 0.115 1.00 92.12 90 THR A N 1
ATOM 706 C CA . THR A 1 90 ? -5.270 -11.778 0.111 1.00 92.12 90 THR A CA 1
ATOM 707 C C . THR A 1 90 ? -5.965 -12.036 1.453 1.00 92.12 90 THR A C 1
ATOM 709 O O . THR A 1 90 ?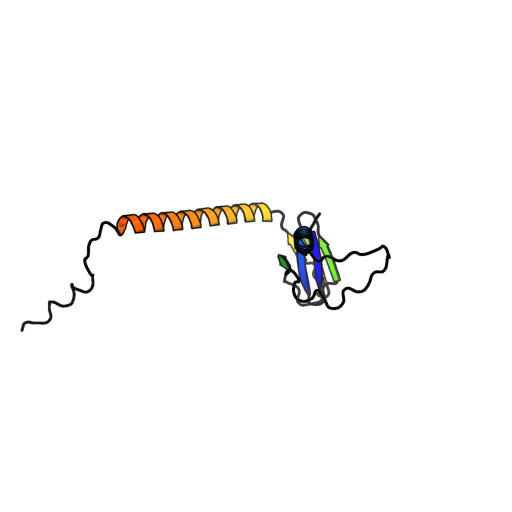 -7.149 -12.351 1.521 1.00 92.12 90 THR A O 1
ATOM 712 N N . GLN A 1 91 ? -5.245 -11.832 2.558 1.00 90.81 91 GLN A N 1
ATOM 713 C CA . GLN A 1 91 ? -5.752 -12.068 3.914 1.00 90.81 91 GLN A CA 1
ATOM 714 C C . GLN A 1 91 ? -6.303 -10.811 4.597 1.00 90.81 91 GLN A C 1
ATOM 716 O O . GLN A 1 91 ? -6.697 -10.868 5.764 1.00 90.81 91 GLN A O 1
ATOM 721 N N . ALA A 1 92 ? -6.336 -9.662 3.917 1.00 87.81 92 ALA A N 1
ATOM 722 C CA . ALA A 1 92 ? -6.678 -8.397 4.563 1.00 87.81 92 ALA A CA 1
ATOM 723 C C . ALA A 1 92 ? -8.097 -8.403 5.146 1.00 87.81 92 ALA A C 1
ATOM 725 O O . ALA A 1 92 ? -8.292 -7.902 6.252 1.00 87.81 92 ALA A O 1
ATOM 726 N N . LEU A 1 93 ? -9.058 -9.032 4.461 1.00 87.19 93 LEU A N 1
ATOM 727 C CA . LEU A 1 93 ? -10.436 -9.152 4.943 1.00 87.19 93 LEU A CA 1
ATOM 728 C C . LEU A 1 93 ? -10.531 -9.982 6.232 1.00 87.19 93 LEU A C 1
ATOM 730 O O . LEU A 1 93 ? -11.224 -9.600 7.175 1.00 87.19 93 LEU A O 1
ATOM 734 N N . GLU A 1 94 ? -9.831 -11.114 6.284 1.00 92.69 94 GLU A N 1
ATOM 735 C CA . GLU A 1 94 ? -9.819 -11.995 7.455 1.00 92.69 94 GLU A CA 1
ATOM 736 C C . GLU A 1 94 ? -9.170 -11.291 8.655 1.00 92.69 94 GLU A C 1
ATOM 738 O O . GLU A 1 94 ? -9.704 -11.283 9.769 1.00 92.69 94 GLU A O 1
ATOM 743 N N . VAL A 1 95 ? -8.049 -10.605 8.411 1.00 92.19 95 VAL A N 1
ATOM 744 C CA . VAL A 1 95 ? -7.362 -9.796 9.422 1.00 92.19 95 VAL A CA 1
ATOM 745 C C . VAL A 1 95 ? -8.254 -8.656 9.913 1.00 92.19 95 VAL A C 1
ATOM 747 O O . VAL A 1 95 ? -8.351 -8.446 11.122 1.00 92.19 95 VAL A O 1
ATOM 750 N N . GLU A 1 96 ? -8.942 -7.941 9.020 1.00 90.62 96 GLU A N 1
ATOM 751 C CA . GLU A 1 96 ? -9.859 -6.861 9.389 1.00 90.62 96 GLU A CA 1
ATOM 752 C C . GLU A 1 96 ? -10.996 -7.373 10.277 1.00 90.62 96 GLU A C 1
ATOM 754 O O . GLU A 1 96 ? -11.247 -6.804 11.343 1.00 90.62 96 GLU A O 1
ATOM 759 N N . ARG A 1 97 ? -11.630 -8.491 9.903 1.00 93.62 97 ARG A N 1
ATOM 760 C CA . ARG A 1 97 ? -12.679 -9.135 10.708 1.00 93.62 97 ARG A CA 1
ATOM 761 C C . ARG A 1 97 ? -12.175 -9.499 12.098 1.00 93.62 97 ARG A C 1
ATOM 763 O O . ARG A 1 97 ? -12.821 -9.169 13.096 1.00 93.62 97 ARG A O 1
ATOM 770 N N . ARG A 1 98 ? -10.996 -10.118 12.185 1.00 96.19 98 ARG A N 1
ATOM 771 C CA . ARG A 1 98 ? -10.369 -10.486 13.461 1.00 96.19 98 ARG A CA 1
ATOM 772 C C . ARG A 1 98 ? -10.066 -9.259 14.321 1.00 96.19 98 ARG A C 1
ATOM 774 O O . ARG A 1 98 ? -10.364 -9.248 15.519 1.00 96.19 98 ARG A O 1
ATOM 781 N N . VAL A 1 99 ? -9.496 -8.211 13.728 1.00 95.81 99 VAL A N 1
ATOM 782 C CA . VAL A 1 99 ? -9.208 -6.949 14.422 1.00 95.81 99 VAL A CA 1
ATOM 783 C C . VAL A 1 99 ? -10.503 -6.307 14.913 1.00 95.81 99 VAL A C 1
ATOM 785 O O . VAL A 1 99 ? -10.570 -5.894 16.073 1.00 95.81 99 VAL A O 1
ATOM 788 N N . GLN A 1 100 ? -11.549 -6.277 14.092 1.00 95.31 100 GLN A N 1
ATOM 789 C CA . GLN A 1 100 ? -12.838 -5.703 14.458 1.00 95.31 100 GLN A CA 1
ATOM 790 C C . GLN A 1 100 ? -13.509 -6.476 15.601 1.00 95.31 100 GLN A C 1
ATOM 792 O O . GLN A 1 100 ? -13.948 -5.864 16.576 1.00 95.31 100 GLN A O 1
ATOM 797 N N . ALA A 1 101 ? -13.504 -7.810 15.553 1.00 95.06 101 ALA A N 1
ATOM 798 C CA . ALA A 1 101 ? -13.993 -8.647 16.647 1.00 95.06 101 ALA A CA 1
ATOM 799 C C . ALA A 1 101 ? -13.240 -8.352 17.957 1.00 95.06 101 ALA A C 1
ATOM 801 O O . ALA A 1 101 ? -13.853 -8.138 19.005 1.00 95.06 101 ALA A O 1
ATOM 802 N N . SER A 1 102 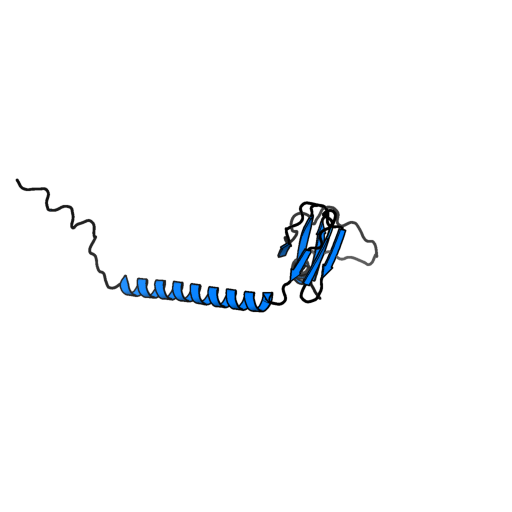? -11.909 -8.231 17.894 1.00 94.19 102 SER A N 1
ATOM 803 C CA . SER A 1 102 ? -11.089 -7.896 19.065 1.00 94.19 102 SER A CA 1
ATOM 804 C C . SER A 1 102 ? -11.407 -6.509 19.644 1.00 94.19 102 SER A C 1
ATOM 806 O O . SER A 1 102 ? -11.418 -6.331 20.865 1.00 94.19 102 SER A O 1
ATOM 808 N N . ARG A 1 103 ? -11.708 -5.519 18.789 1.00 94.81 103 ARG A N 1
ATOM 809 C CA . ARG A 1 103 ? -12.125 -4.174 19.214 1.00 94.81 103 ARG A CA 1
ATOM 810 C C . ARG A 1 103 ? -13.467 -4.217 19.936 1.00 94.81 103 ARG A C 1
ATOM 812 O O . ARG A 1 103 ? -13.579 -3.623 21.007 1.00 94.81 103 ARG A O 1
ATOM 819 N N . ASN A 1 104 ? -14.438 -4.954 19.401 1.00 94.44 104 ASN A N 1
ATOM 820 C CA . ASN A 1 104 ? -15.761 -5.098 20.009 1.00 94.44 104 ASN A CA 1
ATOM 821 C C . ASN A 1 104 ? -15.665 -5.709 21.413 1.00 94.44 104 ASN A C 1
ATOM 823 O O . ASN A 1 104 ? -16.203 -5.144 22.363 1.00 94.44 104 ASN A O 1
ATOM 827 N N . ILE A 1 105 ? -14.880 -6.779 21.572 1.00 95.25 105 ILE A N 1
ATOM 828 C CA . ILE A 1 105 ? -14.646 -7.423 22.875 1.00 95.25 105 ILE A CA 1
ATOM 829 C C . ILE A 1 105 ? -14.008 -6.442 23.873 1.00 95.25 105 ILE A C 1
ATOM 831 O O . ILE A 1 105 ? -14.419 -6.356 25.031 1.00 95.25 105 ILE A O 1
ATOM 835 N N . ARG A 1 106 ? -13.006 -5.658 23.447 1.00 94.56 106 ARG A N 1
ATOM 836 C CA . ARG A 1 106 ? -12.365 -4.647 24.313 1.00 94.56 106 ARG A CA 1
ATOM 837 C C . ARG A 1 106 ? -13.354 -3.577 24.773 1.00 94.56 106 ARG A C 1
ATOM 839 O O . ARG A 1 106 ? -13.318 -3.176 25.939 1.00 94.56 106 ARG A O 1
ATOM 846 N N . LEU A 1 107 ? -14.225 -3.118 23.875 1.00 93.06 107 LEU A N 1
ATOM 847 C CA . LEU A 1 107 ? -15.260 -2.139 24.196 1.00 93.06 107 LEU A CA 1
ATOM 848 C C . LEU A 1 107 ? -16.283 -2.714 25.178 1.00 93.06 107 LEU A C 1
ATOM 850 O O . LEU A 1 107 ? -16.574 -2.072 26.187 1.00 93.06 107 LEU A O 1
ATOM 854 N N . GLU A 1 108 ? -16.756 -3.937 24.948 1.00 93.12 108 GLU A N 1
ATOM 855 C CA . GLU A 1 108 ? -17.675 -4.626 25.856 1.00 93.12 108 GLU A CA 1
ATOM 856 C C . GLU A 1 108 ? -17.067 -4.780 27.257 1.00 93.12 108 GLU A C 1
ATOM 858 O O . GLU A 1 108 ? -17.680 -4.396 28.256 1.00 93.12 108 GLU A O 1
ATOM 863 N N . ASN A 1 109 ? -15.815 -5.235 27.345 1.00 94.25 109 ASN A N 1
ATOM 864 C CA . ASN A 1 109 ? -15.101 -5.366 28.613 1.00 94.25 109 ASN A CA 1
ATOM 865 C C . ASN A 1 109 ? -14.966 -4.024 29.347 1.00 94.25 109 ASN A C 1
ATOM 867 O O . ASN A 1 109 ? -15.127 -3.965 30.571 1.00 94.25 109 ASN A O 1
ATOM 871 N N . ARG A 1 110 ? -14.726 -2.922 28.622 1.00 93.12 110 ARG A N 1
ATOM 872 C CA . ARG A 1 110 ? -14.700 -1.569 29.203 1.00 93.12 110 ARG A CA 1
ATOM 873 C C . ARG A 1 110 ? -16.066 -1.180 29.772 1.00 93.12 110 ARG A C 1
ATOM 875 O O . ARG A 1 110 ? -16.125 -0.613 30.863 1.00 93.12 110 ARG A O 1
ATOM 882 N N . LEU A 1 111 ? -17.153 -1.493 29.068 1.00 93.00 111 LEU A N 1
ATOM 883 C CA . LEU A 1 111 ? -18.516 -1.217 29.529 1.00 93.00 111 LEU A CA 1
ATOM 884 C C . LEU A 1 111 ? -18.889 -2.063 30.751 1.00 93.00 111 LEU A C 1
ATOM 886 O O . LEU A 1 111 ? -19.464 -1.532 31.701 1.00 93.00 111 LEU A O 1
ATOM 890 N N . ARG A 1 112 ? -18.505 -3.345 30.782 1.00 89.88 112 ARG A N 1
ATOM 891 C CA . ARG A 1 112 ? -18.705 -4.224 31.947 1.00 89.88 112 ARG A CA 1
ATOM 892 C C . ARG A 1 112 ? -17.986 -3.695 33.184 1.00 89.88 112 ARG A C 1
ATOM 894 O O . ARG A 1 112 ? -18.595 -3.622 34.248 1.00 89.88 112 ARG A O 1
ATOM 901 N N . ARG A 1 113 ? -16.732 -3.248 33.042 1.00 86.62 113 ARG A N 1
ATOM 902 C CA . ARG A 1 113 ? -15.980 -2.611 34.140 1.00 86.62 113 ARG A CA 1
ATOM 903 C C . ARG A 1 113 ? -16.671 -1.346 34.650 1.00 86.62 113 ARG A C 1
ATOM 905 O O . ARG A 1 113 ? -16.820 -1.193 35.858 1.00 86.62 113 ARG A O 1
ATOM 912 N N . LYS A 1 114 ? -17.152 -0.481 33.750 1.00 86.69 114 LYS A N 1
ATOM 913 C CA . LYS A 1 114 ? -17.908 0.726 34.130 1.00 86.69 114 LYS A CA 1
ATOM 914 C C . LYS A 1 114 ? -19.200 0.392 34.888 1.00 86.69 114 LYS A C 1
ATOM 916 O O . LYS A 1 114 ? -19.477 1.018 35.906 1.00 86.69 114 LYS A O 1
ATOM 921 N N . LYS A 1 115 ? -19.962 -0.615 34.442 1.00 81.50 115 LYS A N 1
ATOM 922 C CA . LYS A 1 115 ? -21.183 -1.072 35.135 1.00 81.50 115 LYS A CA 1
ATOM 923 C C . LYS A 1 115 ? -20.881 -1.664 36.519 1.00 81.50 115 LYS A C 1
ATOM 925 O O . LYS A 1 115 ? -21.594 -1.365 37.470 1.00 81.50 115 LYS A O 1
ATOM 930 N N . GLY A 1 116 ? -19.807 -2.445 36.651 1.00 69.00 116 GLY A N 1
ATOM 931 C CA . GLY A 1 116 ? -19.371 -3.000 37.938 1.00 69.00 116 GLY A CA 1
ATOM 932 C C . GLY A 1 116 ? -18.907 -1.933 38.937 1.00 69.00 116 GLY A C 1
ATOM 933 O O . GLY A 1 116 ? -19.257 -2.001 40.111 1.00 69.00 116 GLY A O 1
ATOM 934 N N . GLN A 1 117 ? -18.189 -0.904 38.476 1.00 62.91 117 GLN A N 1
ATOM 935 C CA . GLN A 1 117 ? -17.765 0.218 39.327 1.00 62.91 117 GLN A CA 1
ATOM 936 C C . GLN A 1 117 ? -18.946 1.085 39.791 1.00 62.91 117 GLN A C 1
ATOM 938 O O . GLN A 1 117 ? -18.971 1.498 40.948 1.00 62.91 117 GLN A O 1
ATOM 943 N N . GLY A 1 118 ? -19.964 1.292 38.945 1.00 58.56 118 GLY A N 1
ATOM 944 C CA . GLY A 1 118 ? -21.205 1.971 39.344 1.00 58.56 118 GLY A CA 1
ATOM 945 C C . GLY A 1 118 ? -22.025 1.199 40.388 1.00 58.56 118 GLY A C 1
ATOM 946 O O . GLY A 1 118 ? -22.668 1.808 41.237 1.00 58.56 118 GLY A O 1
ATOM 947 N N . ALA A 1 119 ? -21.963 -0.138 40.378 1.00 57.16 119 ALA A N 1
ATOM 948 C CA . ALA A 1 119 ? -22.636 -0.981 41.370 1.00 57.16 119 ALA A CA 1
ATOM 949 C C . ALA A 1 119 ? -21.911 -1.019 42.733 1.00 57.16 119 ALA A C 1
ATOM 951 O O . ALA A 1 119 ? -22.562 -1.162 43.766 1.00 57.16 119 ALA A O 1
ATOM 952 N N . ILE A 1 120 ? -20.581 -0.862 42.751 1.00 58.59 120 ILE A N 1
ATOM 953 C CA . ILE A 1 120 ? -19.776 -0.807 43.988 1.00 58.59 120 ILE A CA 1
ATOM 954 C C . ILE A 1 120 ? -19.798 0.607 44.605 1.00 58.59 120 ILE A C 1
ATOM 956 O O . ILE A 1 120 ? -19.814 0.741 45.827 1.00 58.59 120 ILE A O 1
ATOM 960 N N . GLY A 1 121 ? -19.898 1.662 43.785 1.00 53.88 121 GLY A N 1
ATOM 961 C CA . GLY A 1 121 ? -19.939 3.061 44.239 1.00 53.88 121 GLY A CA 1
ATOM 962 C C . GLY A 1 121 ? -21.180 3.466 45.049 1.00 53.88 121 GLY A C 1
ATOM 963 O O . GLY A 1 121 ? -21.116 4.438 45.792 1.00 53.88 121 GLY A O 1
ATOM 964 N N . ASN A 1 122 ? -22.280 2.705 44.981 1.00 54.81 122 ASN A N 1
ATOM 965 C CA . ASN A 1 122 ? -23.515 3.001 45.725 1.00 54.81 122 ASN A CA 1
ATOM 966 C C . ASN A 1 122 ? -23.657 2.258 47.068 1.00 54.81 122 ASN A C 1
ATOM 968 O O . ASN A 1 122 ? -24.656 2.451 47.759 1.00 54.81 122 ASN A O 1
ATOM 972 N N . LYS A 1 123 ? -22.679 1.431 47.475 1.00 51.50 123 LYS A N 1
ATOM 973 C CA . LYS A 1 123 ? -22.672 0.761 48.797 1.00 51.50 123 LYS A CA 1
ATOM 974 C C . LYS A 1 123 ? -21.592 1.264 49.764 1.00 51.50 123 LYS A C 1
ATOM 976 O O . LYS A 1 123 ? -21.542 0.799 50.897 1.00 51.50 123 LYS A O 1
ATOM 981 N N . GLY A 1 124 ? -20.770 2.232 49.362 1.00 47.81 124 GLY A N 1
ATOM 982 C CA . GLY A 1 124 ? -19.759 2.861 50.217 1.00 47.81 124 GLY A CA 1
ATOM 983 C C . GLY A 1 124 ? -20.178 4.259 50.656 1.00 47.81 124 GLY A C 1
ATOM 984 O O . GLY A 1 124 ? -19.657 5.247 50.147 1.00 47.81 124 GLY A O 1
ATOM 985 N N . LYS A 1 125 ? -21.132 4.361 51.587 1.00 50.72 125 LYS A N 1
ATOM 986 C CA . LYS A 1 125 ? -21.397 5.615 52.303 1.00 50.72 125 LYS A CA 1
ATOM 987 C C . LYS A 1 125 ? -20.118 5.972 53.075 1.00 50.72 125 LYS A C 1
ATOM 989 O O . LYS A 1 125 ? -19.708 5.205 53.934 1.00 50.72 125 LYS A O 1
ATOM 994 N N . GLN A 1 126 ? -19.495 7.083 52.683 1.00 54.91 126 GLN A N 1
ATOM 995 C CA . GLN A 1 126 ? -18.389 7.804 53.325 1.00 54.91 126 GLN A CA 1
ATOM 996 C C . GLN A 1 126 ? -17.484 7.029 54.298 1.00 54.91 126 GLN A C 1
ATOM 998 O O . GLN A 1 126 ? -17.803 6.902 55.475 1.00 54.91 126 GLN A O 1
ATOM 1003 N N . VAL A 1 127 ? -16.259 6.729 53.865 1.00 48.84 127 VAL A N 1
ATOM 1004 C CA . VAL A 1 127 ? -15.086 6.924 54.728 1.00 48.84 127 VAL A CA 1
ATOM 1005 C C . VAL A 1 127 ? -13.998 7.553 53.866 1.00 48.84 127 VAL A C 1
ATOM 1007 O O . VAL A 1 127 ? -13.524 6.948 52.907 1.00 48.84 127 VAL A O 1
ATOM 1010 N N . ASN A 1 128 ? -13.642 8.797 54.178 1.00 48.62 128 ASN A N 1
ATOM 1011 C CA . ASN A 1 128 ? -12.517 9.483 53.556 1.00 48.62 128 ASN A CA 1
ATOM 1012 C C . ASN A 1 128 ? -11.219 8.781 53.999 1.00 48.62 128 ASN A C 1
ATOM 1014 O O . ASN A 1 128 ? -10.946 8.749 55.199 1.00 48.62 128 ASN A O 1
ATOM 1018 N N . PRO A 1 129 ? -10.365 8.274 53.092 1.00 51.72 129 PRO A N 1
ATOM 1019 C CA . PRO A 1 129 ? -9.081 7.680 53.481 1.00 51.72 129 PRO A CA 1
ATOM 1020 C C . PRO A 1 129 ? -8.073 8.711 54.029 1.00 51.72 129 PRO A C 1
ATOM 1022 O O . PRO A 1 129 ? -6.988 8.338 54.459 1.00 51.72 129 PRO A O 1
ATOM 1025 N N . CYS A 1 130 ? -8.428 10.002 54.060 1.00 48.12 130 CYS A N 1
ATOM 1026 C CA . CYS A 1 130 ? -7.571 11.089 54.536 1.00 48.12 130 CYS A CA 1
ATOM 1027 C C . CYS A 1 130 ? -7.852 11.537 55.987 1.00 48.12 130 CYS A C 1
ATOM 1029 O O . CYS A 1 130 ? -7.227 12.480 56.460 1.00 48.12 130 CYS A O 1
ATOM 1031 N N . SER A 1 131 ? -8.765 10.883 56.716 1.00 48.78 131 SER A N 1
ATOM 1032 C CA . SER A 1 131 ? -9.027 11.204 58.133 1.00 48.78 131 SER A CA 1
ATOM 1033 C C . SER A 1 131 ? -8.389 10.230 59.130 1.00 48.78 131 SER A C 1
ATOM 1035 O O . SER A 1 131 ? -8.494 10.451 60.332 1.00 48.78 131 SER A O 1
ATOM 1037 N N . ILE A 1 132 ? -7.732 9.160 58.664 1.00 48.22 132 ILE A N 1
ATOM 1038 C CA . ILE A 1 132 ? -7.111 8.139 59.535 1.00 48.22 132 ILE A CA 1
ATOM 1039 C C . ILE A 1 132 ? -5.671 8.521 59.939 1.00 48.22 132 ILE A C 1
ATOM 1041 O O . ILE A 1 132 ? -5.154 8.005 60.921 1.00 48.22 132 ILE A O 1
ATOM 1045 N N . VAL A 1 133 ? -5.034 9.472 59.247 1.00 47.97 133 VAL A N 1
ATOM 1046 C CA . VAL A 1 133 ? -3.609 9.812 59.462 1.00 47.97 133 VAL A CA 1
ATOM 1047 C C . VAL A 1 133 ? -3.392 11.027 60.385 1.00 47.97 133 VAL A C 1
ATOM 1049 O O . VAL A 1 133 ? -2.266 11.308 60.769 1.00 47.97 133 VAL A O 1
ATOM 1052 N N . ALA A 1 134 ? -4.443 11.730 60.818 1.00 49.28 134 ALA A N 1
ATOM 1053 C CA . ALA A 1 134 ? -4.306 13.005 61.541 1.00 49.28 134 ALA A CA 1
ATOM 1054 C C . ALA A 1 134 ? -4.720 12.965 63.028 1.00 49.28 134 ALA A C 1
ATOM 1056 O O . ALA A 1 134 ? -5.156 13.983 63.555 1.00 49.28 134 ALA A O 1
ATOM 1057 N N . LYS A 1 135 ? -4.642 11.813 63.713 1.00 50.19 135 LYS A N 1
ATOM 1058 C CA . LYS A 1 135 ? -5.019 11.722 65.144 1.00 50.19 135 LYS A CA 1
ATOM 1059 C C . LYS A 1 135 ? -3.952 11.193 66.107 1.00 50.19 135 LYS A C 1
ATOM 1061 O O . LYS A 1 135 ? -4.243 11.099 67.289 1.00 50.19 135 LYS A O 1
ATOM 1066 N N . ASN A 1 136 ? -2.725 10.928 65.653 1.00 48.59 136 ASN A N 1
ATOM 1067 C CA . ASN A 1 136 ? -1.670 10.381 66.525 1.00 48.59 136 ASN A CA 1
ATOM 1068 C C . ASN A 1 136 ? -0.455 11.311 66.696 1.00 48.59 136 ASN A C 1
ATOM 1070 O O . ASN A 1 136 ? 0.643 10.836 66.961 1.00 48.59 136 ASN A O 1
ATOM 1074 N N . CYS A 1 137 ? -0.634 12.626 66.548 1.00 47.28 137 CYS A N 1
ATOM 1075 C CA . CYS A 1 137 ? 0.435 13.606 66.771 1.00 47.28 137 CYS A CA 1
ATOM 1076 C C . CYS A 1 137 ? 0.019 14.711 67.753 1.00 47.28 137 CYS A C 1
ATOM 1078 O O . CYS A 1 137 ? 0.350 15.863 67.530 1.00 47.28 137 CYS A O 1
ATOM 1080 N N . GLU A 1 138 ? -0.716 14.379 68.814 1.00 49.41 138 GLU A N 1
ATOM 1081 C CA . GLU A 1 138 ? -0.910 15.252 69.981 1.00 49.41 138 GLU A CA 1
ATOM 1082 C C . GLU A 1 138 ? -1.035 14.363 71.227 1.00 49.41 138 GLU A C 1
ATOM 1084 O O . GLU A 1 138 ? -2.122 13.875 71.524 1.00 49.41 138 GLU A O 1
ATOM 1089 N N . ALA A 1 139 ? 0.103 14.079 71.868 1.00 45.62 139 ALA A N 1
ATOM 1090 C CA . ALA A 1 139 ? 0.291 13.796 73.300 1.00 45.62 139 ALA A CA 1
ATOM 1091 C C . ALA A 1 139 ? 1.667 13.136 73.506 1.00 45.62 139 ALA A C 1
ATOM 1093 O O . ALA A 1 139 ? 1.822 11.938 73.266 1.00 45.62 139 ALA A O 1
ATOM 1094 N N . ASP A 1 140 ? 2.655 13.974 73.832 1.00 38.91 140 ASP A N 1
ATOM 1095 C CA . ASP A 1 140 ? 3.578 13.889 74.987 1.00 38.91 140 ASP A CA 1
ATOM 1096 C C . ASP A 1 140 ? 4.954 14.497 74.670 1.00 38.91 140 ASP A C 1
ATOM 1098 O O . ASP A 1 140 ? 5.654 14.007 73.754 1.00 38.91 140 ASP A O 1
#